Protein AF-A0A348UXX3-F1 (afdb_monomer)

Sequence (88 aa):
WFDKKFHKRRVKGRAVDRTILLAPSPEFVSTLPFGRIPDRRDFIRLMGRDNERICAWNKAANMCRVLGDEFMDAAENGSIRDKVRKIK

Solvent-accessible surface area (backbone atoms only — not comparable to full-atom values): 5746 Å² total; per-residue (Å²): 132,88,80,68,88,54,91,83,74,71,91,69,64,82,87,53,76,87,64,82,87,86,75,83,52,72,69,62,34,50,71,29,58,93,46,35,80,86,57,84,64,47,64,68,78,34,60,96,35,60,70,56,51,51,50,41,48,52,50,41,56,59,62,50,44,60,60,53,52,56,49,50,54,26,57,75,74,55,54,42,71,79,71,63,73,85,84,130

Radius of gyration: 16.77 Å; Cα contacts (8 Å, |Δi|>4): 32; chains: 1; bounding box: 32×37×41 Å

Foldseek 3Di:
DPPDPDVPPDDDDPVCPPPDDDDDDLVLCCPAVVSHQDDPCCCVVCVVNVVVSVVSNVRNVVSCVVVVVVVVVCVVVVVVVVVDDDDD

Mean predicted aligned error: 5.21 Å

Secondary structure (DSSP, 8-state):
---S--TT----GGGGTT-------HHHHHHSGGGS---TTHHHHTTT-HHHHHHHHHHHHHHTHHHHHHHHHHHHSSTHHHH-----

pLDDT: mean 91.05, std 9.91, range [46.84, 98.44]

Structure (mmCIF, N/CA/C/O backbone):
data_AF-A0A348UXX3-F1
#
_entry.id   AF-A0A348UXX3-F1
#
loop_
_atom_site.group_PDB
_atom_site.id
_atom_site.type_symbol
_atom_site.label_atom_id
_atom_site.label_alt_id
_atom_site.label_comp_id
_atom_site.label_asym_id
_atom_site.label_entity_id
_atom_site.label_seq_id
_atom_site.pdbx_PDB_ins_code
_atom_site.Cartn_x
_atom_site.Cartn_y
_atom_site.Cartn_z
_atom_site.occupancy
_atom_site.B_iso_or_equiv
_atom_site.auth_seq_id
_atom_site.auth_comp_id
_atom_site.auth_asym_id
_atom_site.auth_atom_id
_atom_site.pdbx_PDB_model_num
ATOM 1 N N . TRP A 1 1 ? 11.636 -16.493 8.944 1.00 46.84 1 TRP A N 1
ATOM 2 C CA . TRP A 1 1 ? 11.123 -15.596 7.889 1.00 46.84 1 TRP A CA 1
ATOM 3 C C . TRP A 1 1 ? 9.642 -15.896 7.641 1.00 46.84 1 TRP A C 1
ATOM 5 O O . TRP A 1 1 ? 9.274 -17.066 7.625 1.00 46.84 1 TRP A O 1
ATOM 15 N N . PHE A 1 2 ? 8.780 -14.876 7.542 1.00 54.94 2 PHE A N 1
ATOM 16 C CA . PHE A 1 2 ? 7.319 -15.013 7.337 1.00 54.94 2 PHE A CA 1
ATOM 17 C C . PHE A 1 2 ? 6.914 -15.072 5.844 1.00 54.94 2 PHE A C 1
ATOM 19 O O . PHE A 1 2 ? 5.746 -14.906 5.510 1.00 54.94 2 PHE A O 1
ATOM 26 N N . ASP A 1 3 ? 7.860 -15.313 4.935 1.00 68.56 3 ASP A N 1
ATOM 27 C CA . ASP A 1 3 ? 7.662 -15.232 3.480 1.00 68.56 3 ASP A CA 1
ATOM 28 C C . ASP A 1 3 ? 6.971 -16.466 2.866 1.00 68.56 3 ASP A C 1
ATOM 30 O O . ASP A 1 3 ? 6.407 -16.398 1.769 1.00 68.56 3 ASP A O 1
ATOM 34 N N . LYS A 1 4 ? 6.989 -17.609 3.562 1.00 70.75 4 LYS A N 1
ATOM 35 C CA . LYS A 1 4 ? 6.284 -18.817 3.123 1.00 70.75 4 LYS A CA 1
ATOM 36 C C . LYS A 1 4 ? 4.786 -18.693 3.383 1.00 70.75 4 LYS A C 1
ATOM 38 O O . LYS A 1 4 ? 4.342 -18.609 4.529 1.00 70.75 4 LYS A O 1
ATOM 43 N N . LYS A 1 5 ? 3.995 -18.800 2.311 1.00 71.44 5 LYS A N 1
ATOM 44 C CA . LYS A 1 5 ? 2.538 -18.978 2.385 1.00 71.44 5 LYS A CA 1
ATOM 45 C C . LYS A 1 5 ? 2.209 -20.302 3.082 1.00 71.44 5 LYS A C 1
ATOM 47 O O . LYS A 1 5 ? 2.141 -21.351 2.452 1.00 71.44 5 LYS A O 1
ATOM 52 N N . PHE A 1 6 ? 1.991 -20.250 4.392 1.00 80.31 6 PHE A N 1
ATOM 53 C CA . PHE A 1 6 ? 1.499 -21.376 5.182 1.00 80.31 6 PHE A CA 1
ATOM 54 C C . PHE A 1 6 ? -0.004 -21.237 5.407 1.00 80.31 6 PHE A C 1
ATOM 56 O O . PHE A 1 6 ? -0.444 -20.672 6.403 1.00 80.31 6 PHE A O 1
ATOM 63 N N . HIS A 1 7 ? -0.804 -21.805 4.505 1.00 78.50 7 HIS A N 1
ATOM 64 C CA . HIS A 1 7 ? -2.271 -21.731 4.567 1.00 78.50 7 HIS A CA 1
ATOM 65 C C . HIS A 1 7 ? -2.877 -22.297 5.867 1.00 78.50 7 HIS A C 1
ATOM 67 O O . HIS A 1 7 ? -3.966 -21.893 6.267 1.00 78.50 7 HIS A O 1
ATOM 73 N N . LYS A 1 8 ? -2.160 -23.198 6.556 1.00 81.38 8 LYS A N 1
ATOM 74 C CA . LYS A 1 8 ? -2.575 -23.778 7.845 1.00 81.38 8 LYS A CA 1
ATOM 75 C C . LYS A 1 8 ? -2.228 -22.906 9.059 1.00 81.38 8 LYS A C 1
ATOM 77 O O . LYS A 1 8 ? -2.734 -23.160 10.148 1.00 81.38 8 LYS A O 1
ATOM 82 N N . ARG A 1 9 ? -1.393 -21.871 8.902 1.00 77.00 9 ARG A N 1
ATOM 83 C CA . ARG A 1 9 ? -1.041 -20.943 9.985 1.00 77.00 9 ARG A CA 1
ATOM 84 C C . ARG A 1 9 ? -2.166 -19.917 10.141 1.00 77.00 9 ARG A C 1
ATOM 86 O O . ARG A 1 9 ? -2.106 -18.826 9.586 1.00 77.00 9 ARG A O 1
ATOM 93 N N . ARG A 1 10 ? -3.209 -20.284 10.885 1.00 73.50 10 ARG A N 1
ATOM 94 C CA . ARG A 1 10 ? -4.267 -19.364 11.326 1.00 73.50 10 ARG A CA 1
ATOM 95 C C . ARG A 1 10 ? -4.149 -19.199 12.833 1.00 73.50 10 ARG A C 1
ATOM 97 O O . ARG A 1 10 ? -4.480 -20.116 13.576 1.00 73.50 10 ARG A O 1
ATOM 104 N N . VAL A 1 11 ? -3.656 -18.045 13.270 1.00 78.19 11 VAL A N 1
ATOM 105 C CA . VAL A 1 11 ? -3.679 -17.674 14.687 1.00 78.19 11 VAL A CA 1
ATOM 106 C C . VAL A 1 11 ? -5.109 -17.245 15.017 1.00 78.19 11 VAL A C 1
ATOM 108 O O . VAL A 1 11 ? -5.702 -16.463 14.276 1.00 78.19 11 VAL A O 1
ATOM 111 N N . LYS A 1 12 ? -5.691 -17.818 16.071 1.00 76.94 12 LYS A N 1
ATOM 112 C CA . LYS A 1 12 ? -7.059 -17.529 16.521 1.00 76.94 12 LYS A CA 1
ATOM 113 C C . LYS A 1 12 ? -7.070 -17.224 18.015 1.00 76.94 12 LYS A C 1
ATOM 115 O O . LYS A 1 12 ? -6.188 -17.671 18.748 1.00 76.94 12 LYS A O 1
ATOM 120 N N . GLY A 1 13 ? -8.118 -16.529 18.447 1.00 80.31 13 GLY A N 1
ATOM 121 C CA . GLY A 1 13 ? -8.366 -16.209 19.850 1.00 80.31 13 GLY A CA 1
ATOM 122 C C . GLY A 1 13 ? -7.347 -15.223 20.416 1.00 80.31 13 GLY A C 1
ATOM 123 O O . GLY A 1 13 ? -6.776 -14.421 19.679 1.00 80.31 13 GLY A O 1
ATOM 124 N N . ARG A 1 14 ? -7.074 -15.363 21.720 1.00 84.88 14 ARG A N 1
ATOM 125 C CA . ARG A 1 14 ? -6.339 -14.395 22.556 1.00 84.88 14 ARG A CA 1
ATOM 126 C C . ARG A 1 14 ? -5.018 -13.878 21.996 1.00 84.88 14 ARG A C 1
ATOM 128 O O . ARG A 1 14 ? -4.618 -12.766 22.319 1.00 84.88 14 ARG A O 1
ATOM 135 N N . ALA A 1 15 ? -4.349 -14.655 21.149 1.00 85.56 15 ALA A N 1
ATOM 136 C CA . ALA A 1 15 ? -3.077 -14.277 20.546 1.00 85.56 15 ALA A CA 1
ATOM 137 C C . ALA A 1 15 ? -3.163 -13.082 19.571 1.00 85.56 15 ALA A C 1
ATOM 139 O O . ALA A 1 15 ? -2.131 -12.489 19.277 1.00 85.56 15 ALA A O 1
ATOM 140 N N . VAL A 1 16 ? -4.354 -12.726 19.070 1.00 86.12 16 VAL A N 1
ATOM 141 C CA . VAL A 1 16 ? -4.557 -11.589 18.143 1.00 86.12 16 VAL A CA 1
ATOM 142 C C . VAL A 1 16 ? -5.614 -10.588 18.624 1.00 86.12 16 VAL A C 1
ATOM 144 O O . VAL A 1 16 ? -5.956 -9.659 17.898 1.00 86.12 16 VAL A O 1
ATOM 147 N N . ASP A 1 17 ? -6.108 -10.730 19.859 1.00 85.94 17 ASP A N 1
ATOM 148 C CA . ASP A 1 17 ? -7.191 -9.890 20.406 1.00 85.94 17 ASP A CA 1
ATOM 149 C C . ASP A 1 17 ? -6.809 -8.402 20.514 1.00 85.94 17 ASP A C 1
ATOM 151 O O . ASP A 1 17 ? -7.677 -7.536 20.579 1.00 85.94 17 ASP A O 1
ATOM 155 N N . ARG A 1 18 ? -5.507 -8.094 20.538 1.00 87.69 18 ARG A N 1
ATOM 156 C CA . ARG A 1 18 ? -4.958 -6.731 20.635 1.00 87.69 18 ARG A CA 1
ATOM 157 C C . ARG A 1 18 ? -4.138 -6.344 19.405 1.00 87.69 18 ARG A C 1
ATOM 159 O O . ARG A 1 18 ? -3.140 -5.639 19.518 1.00 87.69 18 ARG A O 1
ATOM 166 N N . THR A 1 19 ? -4.523 -6.841 18.232 1.00 88.12 19 THR A N 1
ATOM 167 C CA . THR A 1 19 ? -3.835 -6.545 16.971 1.00 88.12 19 THR A CA 1
ATOM 168 C C . THR A 1 19 ? -4.650 -5.582 16.116 1.00 88.12 19 THR A C 1
ATOM 170 O O . THR A 1 19 ? -5.833 -5.804 15.867 1.00 88.12 19 THR A O 1
ATOM 173 N N . ILE A 1 20 ? -3.989 -4.540 15.612 1.00 88.25 20 ILE A N 1
ATOM 174 C CA . ILE A 1 20 ? -4.518 -3.650 14.578 1.00 88.25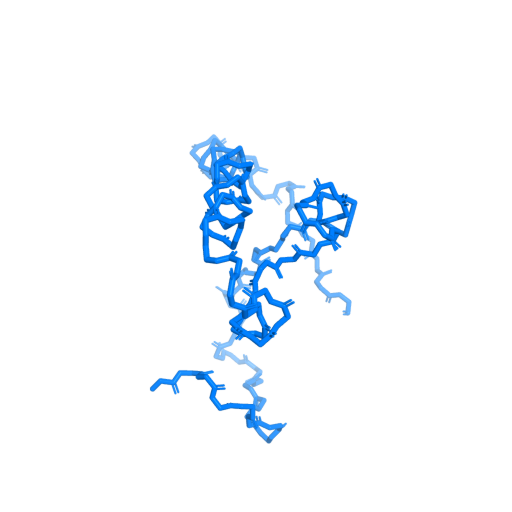 20 ILE A CA 1
ATOM 175 C C . ILE A 1 20 ? -3.820 -4.006 13.265 1.00 88.25 20 ILE A C 1
ATOM 177 O O . ILE A 1 20 ? -2.594 -4.096 13.213 1.00 88.25 20 ILE A O 1
ATOM 181 N N . LEU A 1 21 ? -4.601 -4.225 12.206 1.00 89.00 21 LEU A N 1
ATOM 182 C CA . LEU A 1 21 ? -4.075 -4.372 10.852 1.00 89.00 21 LEU A CA 1
ATOM 183 C C . LEU A 1 21 ? -4.117 -3.010 10.162 1.00 89.00 21 LEU A C 1
ATOM 185 O O . LEU A 1 21 ? -5.197 -2.470 9.928 1.00 89.00 21 LEU A O 1
ATOM 189 N N . LEU A 1 22 ? -2.944 -2.501 9.800 1.00 89.19 22 LEU A N 1
ATOM 190 C CA . LEU A 1 22 ? -2.805 -1.325 8.954 1.00 89.19 22 LEU A CA 1
ATOM 191 C C . LEU A 1 22 ? -2.577 -1.773 7.508 1.00 89.19 22 LEU A C 1
ATOM 193 O O . LEU A 1 22 ? -1.694 -2.587 7.236 1.00 89.19 22 LEU A O 1
ATOM 197 N N . ALA A 1 23 ? -3.382 -1.254 6.587 1.00 91.06 23 ALA A N 1
ATOM 198 C CA . ALA A 1 23 ? -3.237 -1.513 5.163 1.00 91.06 23 ALA A CA 1
ATOM 199 C C . ALA A 1 23 ? -3.742 -0.308 4.353 1.00 91.06 23 ALA A C 1
ATOM 201 O O . ALA A 1 23 ? -4.733 0.306 4.756 1.00 91.06 23 ALA A O 1
ATOM 202 N N . PRO A 1 24 ? -3.103 0.018 3.216 1.00 93.50 24 PRO A N 1
ATOM 203 C CA . PRO A 1 24 ? -3.603 1.045 2.309 1.00 93.50 24 PRO A CA 1
ATOM 204 C C . PRO A 1 24 ? -4.961 0.648 1.717 1.00 93.50 24 PRO A C 1
ATOM 206 O O . PRO A 1 24 ? -5.252 -0.542 1.549 1.00 93.50 24 PRO A O 1
ATOM 209 N N . SER A 1 25 ? -5.780 1.640 1.362 1.00 93.00 25 SER A N 1
ATOM 210 C CA . SER A 1 25 ? -7.047 1.381 0.678 1.00 93.00 25 SER A CA 1
ATOM 211 C C . SER A 1 25 ? -6.818 0.890 -0.762 1.00 93.00 25 SER A C 1
ATOM 213 O O . SER A 1 25 ? -5.784 1.203 -1.364 1.00 93.00 25 SER A O 1
ATOM 215 N N . PRO A 1 26 ? -7.764 0.135 -1.352 1.00 94.69 26 PRO A N 1
ATOM 216 C CA . PRO A 1 26 ? -7.685 -0.264 -2.758 1.00 94.69 26 PRO A CA 1
ATOM 217 C C . PRO A 1 26 ? -7.540 0.928 -3.710 1.00 94.69 26 PRO A C 1
ATOM 219 O O . PRO A 1 26 ? -6.790 0.852 -4.682 1.00 94.69 26 PRO A O 1
ATOM 222 N N . GLU A 1 27 ? -8.213 2.038 -3.404 1.00 96.62 27 GLU A N 1
ATOM 223 C CA . GLU A 1 27 ? -8.171 3.271 -4.188 1.00 96.62 27 GLU A CA 1
ATOM 224 C C . GLU A 1 27 ? -6.758 3.851 -4.178 1.00 96.62 27 GLU A C 1
ATOM 226 O O . GLU A 1 27 ? -6.204 4.110 -5.243 1.00 96.62 27 GLU A O 1
ATOM 231 N N . PHE A 1 28 ? -6.121 3.952 -3.005 1.00 96.00 28 PHE A N 1
ATOM 232 C CA . PHE A 1 28 ? -4.728 4.384 -2.910 1.00 96.00 28 PHE A CA 1
ATOM 233 C C . PHE A 1 28 ? -3.796 3.441 -3.680 1.00 96.00 28 PHE A C 1
ATOM 235 O O . PHE A 1 28 ? -2.974 3.897 -4.474 1.00 96.00 28 PHE A O 1
ATOM 242 N N . VAL A 1 29 ? -3.954 2.123 -3.511 1.00 97.31 29 VAL A N 1
ATOM 243 C CA . VAL A 1 29 ? -3.134 1.122 -4.216 1.00 97.31 29 VAL A CA 1
ATOM 244 C C . VAL A 1 29 ? -3.251 1.262 -5.737 1.00 97.31 29 VAL A C 1
ATOM 246 O O . VAL A 1 29 ? -2.251 1.108 -6.435 1.00 97.31 29 VAL A O 1
ATOM 249 N N . SER A 1 30 ? -4.432 1.607 -6.254 1.00 97.81 30 SER A N 1
ATOM 250 C CA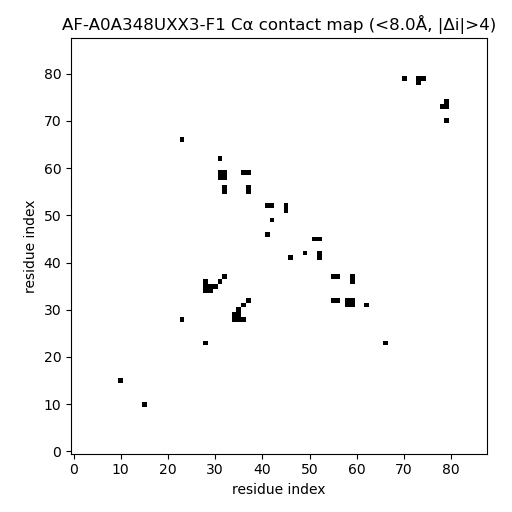 . SER A 1 30 ? -4.654 1.812 -7.691 1.00 97.81 30 SER A CA 1
ATOM 251 C C . SER A 1 30 ? -3.855 2.987 -8.273 1.00 97.81 30 SER A C 1
ATOM 253 O O . SER A 1 30 ? -3.543 2.982 -9.462 1.00 97.81 30 SER A O 1
ATOM 255 N N . THR A 1 31 ? -3.465 3.957 -7.437 1.00 97.44 31 THR A N 1
ATOM 256 C CA . THR A 1 31 ? -2.645 5.113 -7.845 1.00 97.44 31 THR A CA 1
ATOM 257 C C . THR A 1 31 ? -1.146 4.810 -7.891 1.00 97.44 31 THR A C 1
ATOM 259 O O . THR A 1 31 ? -0.375 5.575 -8.475 1.00 97.44 31 THR A O 1
ATOM 262 N N . LEU A 1 32 ? -0.712 3.702 -7.279 1.00 97.69 32 LEU A N 1
ATOM 263 C CA . LEU A 1 32 ? 0.688 3.293 -7.279 1.00 97.69 32 LEU A CA 1
ATOM 264 C C . LEU A 1 32 ? 1.148 2.914 -8.697 1.00 97.69 32 LEU A C 1
ATOM 266 O O . LEU A 1 32 ? 0.330 2.573 -9.556 1.00 97.69 32 LEU A O 1
ATOM 270 N N . PRO A 1 33 ? 2.467 2.909 -8.965 1.00 97.50 33 PRO A N 1
ATOM 271 C CA . PRO A 1 33 ? 3.003 2.380 -10.213 1.00 97.50 33 PRO A CA 1
ATOM 272 C C . PRO A 1 33 ? 2.446 0.988 -10.532 1.00 97.50 33 PRO A C 1
ATOM 274 O O . PRO A 1 33 ? 2.418 0.099 -9.682 1.00 97.50 33 PRO A O 1
ATOM 277 N N . PHE A 1 34 ? 1.990 0.810 -11.773 1.00 96.94 34 PHE A N 1
ATOM 278 C CA . PHE A 1 34 ? 1.334 -0.416 -12.246 1.00 96.94 34 PHE A CA 1
ATOM 279 C C . PHE A 1 34 ? 0.041 -0.790 -11.490 1.00 96.94 34 PHE A C 1
ATOM 281 O O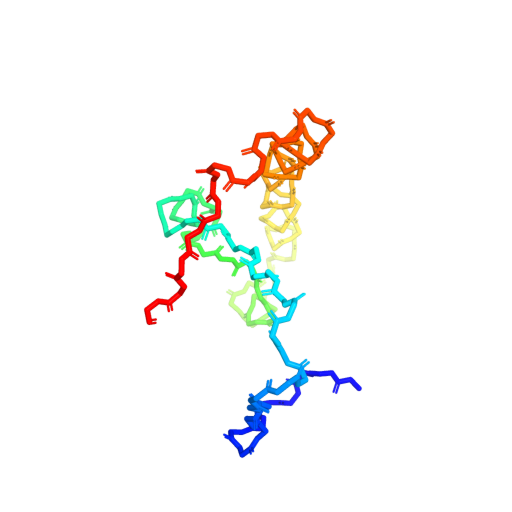 . PHE A 1 34 ? -0.385 -1.944 -11.555 1.00 96.94 34 PHE A O 1
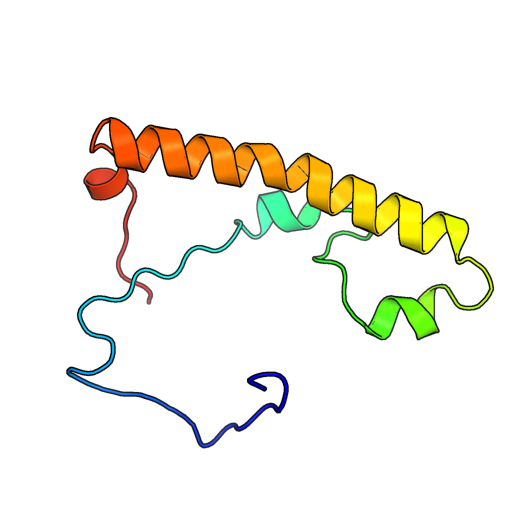ATOM 288 N N . GLY A 1 35 ? -0.570 0.158 -10.769 1.00 97.19 35 GLY A N 1
ATOM 289 C CA . GLY A 1 35 ? -1.830 -0.016 -10.041 1.00 97.19 35 GLY A CA 1
ATOM 290 C C . GLY A 1 35 ? -1.763 -1.048 -8.916 1.00 97.19 35 GLY A C 1
ATOM 291 O O . GLY A 1 35 ? -2.757 -1.713 -8.624 1.00 97.19 35 GLY A O 1
ATOM 292 N N . ARG A 1 36 ? -0.574 -1.270 -8.342 1.00 96.19 36 ARG A N 1
ATOM 293 C CA . ARG A 1 36 ? -0.334 -2.348 -7.377 1.00 96.19 36 ARG A CA 1
ATOM 294 C C . ARG A 1 36 ? 0.813 -2.026 -6.427 1.00 96.19 36 ARG A C 1
ATOM 296 O O . ARG A 1 36 ? 1.717 -1.261 -6.748 1.00 96.19 36 ARG A O 1
ATOM 303 N N . ILE A 1 37 ? 0.840 -2.724 -5.295 1.00 96.31 37 ILE A N 1
ATOM 304 C CA . ILE A 1 37 ? 2.017 -2.751 -4.423 1.00 96.31 37 ILE A CA 1
ATOM 305 C C . ILE A 1 37 ? 3.147 -3.498 -5.161 1.00 96.31 37 ILE A C 1
ATOM 307 O O . ILE A 1 37 ? 2.900 -4.612 -5.656 1.00 96.31 37 ILE A O 1
ATOM 311 N N . PRO A 1 38 ? 4.358 -2.916 -5.263 1.00 96.81 38 PRO A N 1
ATOM 312 C CA . PRO A 1 38 ? 5.497 -3.591 -5.872 1.00 96.81 38 PRO A CA 1
ATOM 313 C C . PRO A 1 38 ? 5.840 -4.894 -5.145 1.00 96.81 38 PRO A C 1
ATOM 315 O O . PRO A 1 38 ? 5.699 -5.004 -3.927 1.00 96.81 38 PRO A O 1
ATOM 318 N N . ASP A 1 39 ? 6.278 -5.907 -5.889 1.00 95.44 39 ASP A N 1
ATOM 319 C CA . ASP A 1 39 ? 6.623 -7.209 -5.313 1.00 95.44 39 ASP A CA 1
ATOM 320 C C . ASP A 1 39 ? 7.759 -7.890 -6.078 1.00 95.44 39 ASP A C 1
ATOM 322 O O . ASP A 1 39 ? 8.172 -7.472 -7.157 1.00 95.44 39 ASP A O 1
ATOM 326 N N . ARG A 1 40 ? 8.242 -9.018 -5.550 1.00 95.12 40 ARG A N 1
ATOM 327 C CA . ARG A 1 40 ? 9.350 -9.768 -6.159 1.00 95.12 40 ARG A CA 1
ATOM 328 C C . ARG A 1 40 ? 9.101 -10.248 -7.597 1.00 95.12 40 ARG A C 1
ATOM 330 O O . ARG A 1 40 ? 10.048 -10.661 -8.255 1.00 95.12 40 ARG A O 1
ATOM 337 N N . ARG A 1 41 ? 7.861 -10.237 -8.101 1.00 95.62 41 ARG A N 1
ATOM 338 C CA . ARG A 1 41 ? 7.585 -10.584 -9.506 1.00 95.62 41 ARG A CA 1
ATOM 339 C C . ARG A 1 41 ? 8.042 -9.476 -10.454 1.00 95.62 41 ARG A C 1
ATOM 341 O O . ARG A 1 41 ? 8.186 -9.747 -11.641 1.00 95.62 41 ARG A O 1
ATOM 348 N N . ASP A 1 42 ? 8.326 -8.274 -9.949 1.00 97.25 42 ASP A N 1
ATOM 349 C CA . ASP A 1 42 ? 8.873 -7.175 -10.750 1.00 97.25 42 ASP A CA 1
ATOM 350 C C . ASP A 1 42 ? 10.256 -7.482 -11.322 1.00 97.25 42 ASP A C 1
ATOM 352 O O . ASP A 1 42 ? 10.562 -7.018 -12.413 1.00 97.25 42 ASP A O 1
ATOM 356 N N . PHE A 1 43 ? 11.060 -8.323 -10.665 1.00 97.31 43 PHE A N 1
ATOM 357 C CA . PHE A 1 43 ? 12.338 -8.776 -11.228 1.00 97.31 43 PHE A CA 1
ATOM 358 C C . PHE A 1 43 ? 12.162 -9.549 -12.540 1.00 97.31 43 PHE A C 1
ATOM 360 O O . PHE A 1 43 ? 13.004 -9.453 -13.423 1.00 97.31 43 PHE A O 1
ATOM 367 N N . ILE A 1 44 ? 11.054 -10.285 -12.675 1.00 97.81 44 ILE A N 1
ATOM 368 C CA . ILE A 1 44 ? 10.724 -11.033 -13.892 1.00 97.81 44 ILE A CA 1
ATOM 369 C C . ILE A 1 44 ? 10.022 -10.111 -14.899 1.00 97.81 44 ILE A C 1
ATOM 371 O O . ILE A 1 44 ? 10.371 -10.097 -16.073 1.00 97.81 44 ILE A O 1
ATOM 375 N N . ARG A 1 45 ? 9.044 -9.310 -14.449 1.00 97.00 45 ARG A N 1
ATOM 376 C CA . ARG A 1 45 ? 8.241 -8.424 -15.319 1.00 97.00 45 ARG A CA 1
ATOM 377 C C . ARG A 1 45 ? 9.052 -7.303 -15.964 1.00 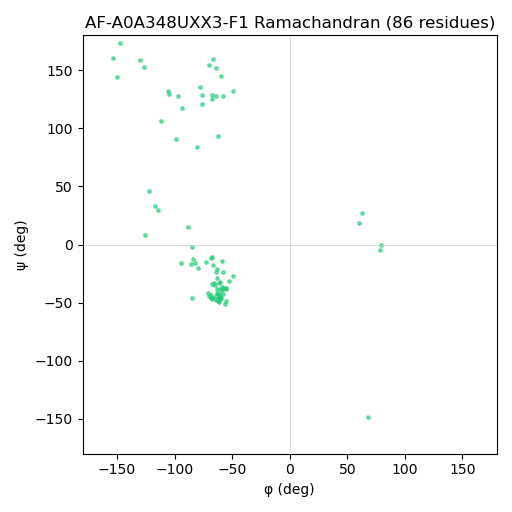97.00 45 ARG A C 1
ATOM 379 O O . ARG A 1 45 ? 8.733 -6.885 -17.071 1.00 97.00 45 ARG A O 1
ATOM 386 N N . LEU A 1 46 ? 10.063 -6.809 -15.256 1.00 97.56 46 LEU A N 1
ATOM 387 C CA . LEU A 1 46 ? 10.932 -5.712 -15.676 1.00 97.56 46 LEU A CA 1
ATOM 388 C C . LEU A 1 46 ? 12.369 -6.204 -15.884 1.00 97.56 46 LEU A C 1
ATOM 390 O O . LEU A 1 46 ? 13.317 -5.448 -15.683 1.00 97.56 46 LEU A O 1
ATOM 394 N N . MET A 1 47 ? 12.548 -7.473 -16.259 1.00 98.00 47 MET A N 1
ATOM 395 C CA . MET A 1 47 ? 13.867 -8.025 -16.564 1.00 98.00 47 MET A CA 1
ATOM 396 C C . MET A 1 47 ? 14.523 -7.217 -17.695 1.00 98.00 47 MET A C 1
ATOM 398 O O . MET A 1 47 ? 13.906 -6.974 -18.731 1.00 98.00 47 MET A O 1
ATOM 402 N N . GLY A 1 48 ? 15.755 -6.749 -17.472 1.00 98.06 48 GLY A N 1
ATOM 403 C CA . GLY A 1 48 ? 16.453 -5.839 -18.391 1.00 98.06 48 GLY A CA 1
ATOM 404 C C . GLY A 1 48 ? 16.018 -4.367 -18.296 1.00 98.06 48 GLY A C 1
ATOM 405 O O . GLY A 1 48 ? 16.566 -3.524 -18.998 1.00 98.06 48 GLY A O 1
ATOM 406 N N . ARG A 1 49 ? 15.066 -4.034 -17.412 1.00 98.12 49 ARG A N 1
ATOM 407 C CA . ARG A 1 49 ? 14.534 -2.679 -17.158 1.00 98.12 49 ARG A CA 1
ATOM 408 C C . ARG A 1 49 ? 14.706 -2.292 -15.686 1.00 98.12 49 ARG A C 1
ATOM 410 O O . ARG A 1 49 ? 13.802 -1.767 -15.036 1.00 98.12 49 ARG A O 1
ATOM 417 N N . ASP A 1 50 ? 15.894 -2.545 -15.150 1.00 97.62 50 ASP A N 1
ATOM 418 C CA . ASP A 1 5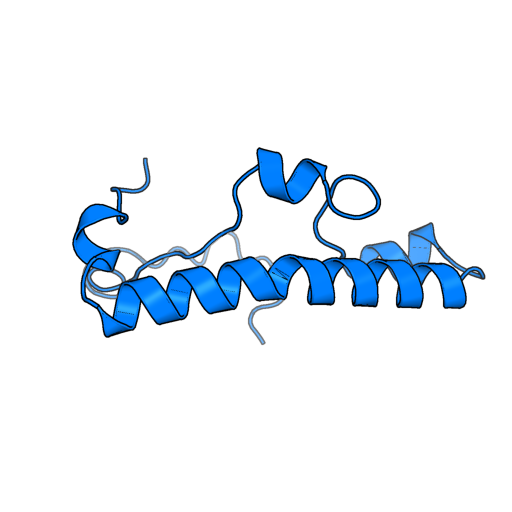0 ? 16.211 -2.369 -13.729 1.00 97.62 50 ASP A CA 1
ATOM 419 C C . ASP A 1 50 ? 15.999 -0.935 -13.228 1.00 97.62 50 ASP A C 1
ATOM 421 O O . ASP A 1 50 ? 15.441 -0.738 -12.147 1.00 97.62 50 ASP A O 1
ATOM 425 N N . ASN A 1 51 ? 16.355 0.063 -14.039 1.00 98.44 51 ASN A N 1
ATOM 426 C CA . ASN A 1 51 ? 16.135 1.474 -13.709 1.00 98.44 51 ASN A CA 1
ATOM 427 C C . ASN A 1 51 ? 14.646 1.800 -13.522 1.00 98.44 51 ASN A C 1
ATOM 429 O O . ASN A 1 51 ? 14.280 2.548 -12.617 1.00 98.44 51 ASN A O 1
ATOM 433 N N . GLU A 1 52 ? 13.772 1.205 -14.334 1.00 98.19 52 GLU A N 1
ATOM 434 C CA . GLU A 1 52 ? 12.329 1.397 -14.212 1.00 98.19 52 GLU A CA 1
ATOM 435 C C . GLU A 1 52 ? 11.771 0.708 -12.970 1.00 98.19 52 GLU A C 1
ATOM 437 O O . GLU A 1 52 ? 10.973 1.307 -12.250 1.00 98.19 52 GLU A O 1
ATOM 442 N N . ARG A 1 53 ? 12.234 -0.515 -12.670 1.00 98.44 53 ARG A N 1
ATOM 443 C CA . ARG A 1 53 ? 11.879 -1.210 -11.424 1.00 98.44 53 ARG A CA 1
ATOM 444 C C . ARG A 1 53 ? 12.241 -0.353 -10.213 1.00 98.44 53 ARG A C 1
ATOM 446 O O . ARG A 1 53 ? 11.390 -0.129 -9.357 1.00 98.44 53 ARG A O 1
ATOM 453 N N . ILE A 1 54 ? 13.481 0.137 -10.153 1.00 98.38 54 ILE A N 1
ATOM 454 C CA . ILE A 1 54 ? 13.974 0.976 -9.050 1.00 98.38 54 ILE A CA 1
ATOM 455 C C . ILE A 1 54 ? 13.140 2.256 -8.941 1.00 98.38 54 ILE A C 1
ATOM 457 O O . ILE A 1 54 ? 12.697 2.605 -7.848 1.00 98.38 54 ILE A O 1
ATOM 461 N N . CYS A 1 55 ? 12.867 2.924 -10.063 1.00 98.38 55 CYS A N 1
ATOM 462 C CA . CYS A 1 55 ? 12.044 4.130 -10.088 1.00 98.38 55 CYS A CA 1
ATOM 463 C C . CYS A 1 55 ? 10.620 3.866 -9.570 1.00 98.38 55 CYS A C 1
ATOM 465 O O . CYS A 1 55 ? 10.139 4.590 -8.698 1.00 98.38 55 CYS A O 1
ATOM 467 N N . ALA A 1 56 ? 9.966 2.798 -10.034 1.00 98.12 56 ALA A N 1
ATOM 468 C CA . ALA A 1 56 ? 8.628 2.417 -9.586 1.00 98.12 56 ALA A CA 1
ATOM 469 C C . ALA A 1 56 ? 8.591 2.086 -8.085 1.00 98.12 56 ALA A C 1
ATOM 471 O O . ALA A 1 56 ? 7.689 2.532 -7.376 1.00 98.12 56 ALA A O 1
ATOM 472 N N . TRP A 1 57 ? 9.586 1.353 -7.581 1.00 98.31 57 TRP A N 1
ATOM 473 C CA . TRP A 1 57 ? 9.678 0.998 -6.163 1.00 98.31 57 TRP A CA 1
ATOM 474 C C . TRP A 1 57 ? 9.919 2.228 -5.284 1.00 98.31 57 TRP A C 1
ATOM 476 O O . TRP A 1 57 ? 9.210 2.418 -4.296 1.00 98.31 57 TRP A O 1
ATOM 486 N N . ASN A 1 58 ? 10.847 3.105 -5.676 1.00 98.31 58 ASN A N 1
ATOM 487 C CA . ASN A 1 58 ? 11.106 4.359 -4.968 1.00 98.31 58 ASN A CA 1
ATOM 488 C C . ASN A 1 58 ? 9.883 5.279 -4.987 1.00 98.31 58 ASN A C 1
ATOM 490 O O . ASN A 1 58 ? 9.540 5.869 -3.965 1.00 98.31 58 ASN A O 1
ATOM 494 N N . LYS A 1 59 ? 9.186 5.376 -6.126 1.00 98.25 59 LYS A N 1
ATOM 495 C CA . LYS A 1 59 ? 7.956 6.165 -6.236 1.00 98.25 59 LYS A CA 1
ATOM 496 C C . LYS A 1 59 ? 6.866 5.625 -5.313 1.00 98.25 59 LYS A C 1
ATOM 498 O O . LYS A 1 59 ? 6.282 6.410 -4.574 1.00 98.25 59 LYS A O 1
ATOM 503 N N . ALA A 1 60 ? 6.634 4.313 -5.299 1.00 97.81 60 ALA A N 1
ATOM 504 C CA . ALA A 1 60 ? 5.666 3.700 -4.392 1.00 97.81 60 ALA A CA 1
ATOM 505 C C . ALA A 1 60 ? 6.029 3.946 -2.917 1.00 97.81 60 ALA A C 1
ATOM 507 O O . ALA A 1 60 ? 5.174 4.358 -2.140 1.00 97.81 60 ALA A O 1
ATOM 508 N N . ALA A 1 61 ? 7.301 3.770 -2.541 1.00 96.44 61 ALA A N 1
ATOM 509 C CA . ALA A 1 61 ? 7.773 4.040 -1.182 1.00 96.44 61 ALA A CA 1
ATOM 510 C C . ALA A 1 61 ? 7.581 5.513 -0.779 1.00 96.44 61 ALA A C 1
ATOM 512 O O . ALA A 1 61 ? 7.113 5.792 0.323 1.00 96.44 61 ALA A O 1
ATOM 513 N N . ASN A 1 62 ? 7.884 6.450 -1.682 1.00 97.94 62 ASN A N 1
ATOM 514 C CA . ASN A 1 62 ? 7.678 7.880 -1.456 1.00 97.94 62 ASN A CA 1
ATOM 515 C C . ASN A 1 62 ? 6.191 8.222 -1.283 1.00 97.94 62 ASN A C 1
ATOM 517 O O . ASN A 1 62 ? 5.853 8.965 -0.369 1.00 97.94 62 ASN A O 1
ATOM 521 N N . MET A 1 63 ? 5.307 7.668 -2.120 1.00 97.19 63 MET A N 1
ATOM 522 C CA . MET A 1 63 ? 3.856 7.881 -2.009 1.00 97.19 63 MET A CA 1
ATOM 523 C C . MET A 1 63 ? 3.299 7.340 -0.688 1.00 97.19 63 MET A C 1
ATOM 525 O O . MET A 1 63 ? 2.445 7.971 -0.075 1.00 97.19 63 MET A O 1
ATOM 529 N N . CYS A 1 64 ? 3.808 6.199 -0.217 1.00 94.94 64 CYS A N 1
ATOM 530 C CA . CYS A 1 64 ? 3.399 5.614 1.058 1.00 94.94 64 CYS A CA 1
ATOM 531 C C . CYS A 1 64 ? 3.843 6.420 2.289 1.00 94.94 64 CYS A C 1
ATOM 533 O O . CYS A 1 64 ? 3.346 6.124 3.373 1.00 94.94 64 CYS A O 1
ATOM 5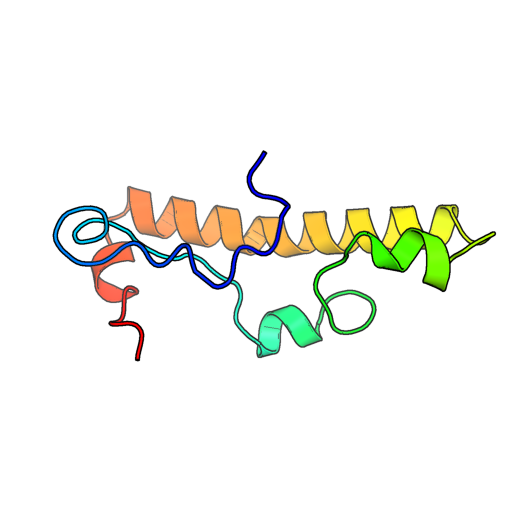35 N N . ARG A 1 65 ? 4.735 7.421 2.163 1.00 94.81 65 ARG A N 1
ATOM 536 C CA . ARG A 1 65 ? 5.131 8.264 3.308 1.00 94.81 65 ARG A CA 1
ATOM 537 C C . ARG A 1 65 ? 3.934 8.958 3.947 1.00 94.81 65 ARG A C 1
ATOM 539 O O . ARG A 1 65 ? 3.795 8.875 5.158 1.00 94.81 65 ARG A O 1
ATOM 546 N N . VAL A 1 66 ? 3.023 9.493 3.129 1.00 93.81 66 VAL A N 1
ATOM 547 C CA . VAL A 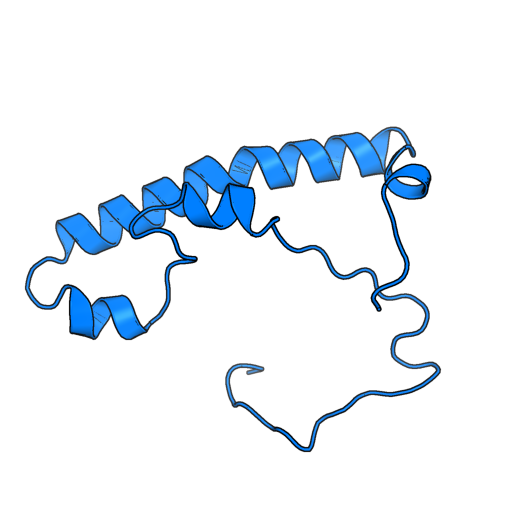1 66 ? 1.794 10.156 3.599 1.00 93.81 66 VAL A CA 1
ATOM 548 C C . VAL A 1 66 ? 0.969 9.242 4.506 1.00 93.81 66 VAL A C 1
ATOM 550 O O . VAL A 1 66 ? 0.444 9.690 5.514 1.00 93.81 66 VAL A O 1
ATOM 553 N N . LEU A 1 67 ? 0.904 7.941 4.204 1.00 93.94 67 LEU A N 1
ATOM 554 C CA . LEU A 1 67 ? 0.180 6.984 5.048 1.00 93.94 67 LEU A CA 1
ATOM 555 C C . LEU A 1 67 ? 0.853 6.780 6.411 1.00 93.94 67 LEU A C 1
ATOM 557 O O . LEU A 1 67 ? 0.175 6.512 7.401 1.00 93.94 67 LEU A O 1
ATOM 561 N N . GLY A 1 68 ? 2.186 6.848 6.445 1.00 93.31 68 GLY A N 1
ATOM 562 C CA . GLY A 1 68 ? 2.958 6.801 7.682 1.00 93.31 68 GLY A CA 1
ATOM 563 C C . GLY A 1 68 ? 2.714 8.044 8.529 1.00 93.31 68 GLY A C 1
ATOM 564 O O . GLY A 1 68 ? 2.419 7.910 9.712 1.00 93.31 68 GLY A O 1
ATOM 565 N N . ASP A 1 69 ? 2.760 9.218 7.903 1.00 95.06 69 ASP A N 1
ATOM 566 C CA . ASP A 1 69 ? 2.519 10.501 8.564 1.00 95.06 69 ASP A CA 1
ATOM 567 C C . ASP A 1 69 ? 1.088 10.559 9.134 1.00 95.06 69 ASP A C 1
ATOM 569 O O . ASP A 1 69 ? 0.909 10.773 10.329 1.00 95.06 69 ASP A O 1
ATOM 573 N N . GLU A 1 70 ? 0.069 10.211 8.336 1.00 94.19 70 GLU A N 1
ATOM 574 C CA . GLU A 1 70 ? -1.331 10.144 8.792 1.00 94.19 70 GLU A CA 1
ATOM 575 C C . GLU A 1 70 ? -1.534 9.181 9.972 1.00 94.19 70 GLU A C 1
ATOM 577 O O . GLU A 1 70 ? -2.354 9.432 10.864 1.00 94.19 70 GLU A O 1
ATOM 582 N N . PHE A 1 71 ? -0.821 8.052 9.974 1.00 93.94 71 PHE A N 1
ATOM 583 C CA . PHE A 1 71 ? -0.875 7.096 11.075 1.00 93.94 71 PHE A CA 1
ATOM 584 C C . PHE A 1 71 ? -0.250 7.671 12.349 1.00 93.94 71 PHE A C 1
ATOM 586 O O . PHE A 1 71 ? -0.850 7.539 13.419 1.00 93.94 71 PHE A O 1
ATOM 593 N N . MET A 1 72 ? 0.926 8.295 12.238 1.00 96.06 72 MET A N 1
ATOM 594 C CA . MET A 1 72 ? 1.621 8.906 13.373 1.00 96.06 72 MET A CA 1
ATOM 595 C C . MET A 1 72 ? 0.786 10.030 13.979 1.00 96.06 72 MET A C 1
ATOM 597 O O . MET A 1 72 ? 0.507 9.987 15.176 1.00 96.06 72 MET A O 1
ATOM 601 N N . ASP A 1 73 ? 0.267 10.933 13.147 1.00 96.81 73 ASP A N 1
ATOM 602 C CA . ASP A 1 73 ? -0.607 12.022 13.582 1.00 96.81 73 ASP A CA 1
ATOM 603 C C . ASP A 1 73 ? -1.817 11.487 14.360 1.00 96.81 73 ASP A C 1
ATOM 605 O O . ASP A 1 73 ? -2.120 11.943 15.465 1.00 96.81 73 ASP A O 1
ATOM 609 N N . ALA A 1 74 ? -2.506 10.477 13.814 1.00 95.38 74 ALA A N 1
ATOM 610 C CA . ALA A 1 74 ? -3.676 9.885 14.455 1.00 95.38 74 ALA A CA 1
ATOM 611 C C . ALA A 1 74 ? -3.343 9.178 15.779 1.00 95.38 74 ALA A C 1
ATOM 613 O O . ALA A 1 74 ? -4.166 9.162 16.702 1.00 95.38 74 ALA A O 1
ATOM 614 N N . ALA A 1 75 ? -2.169 8.552 15.868 1.00 94.94 75 ALA A N 1
ATOM 615 C CA . ALA A 1 75 ? -1.713 7.883 17.077 1.00 94.94 75 ALA A CA 1
ATOM 616 C C . ALA A 1 75 ? -1.368 8.893 18.180 1.00 94.94 75 ALA A C 1
ATOM 618 O O . ALA A 1 75 ? -1.785 8.705 19.324 1.00 94.94 75 ALA A O 1
ATOM 619 N N . GLU A 1 76 ? -0.663 9.969 17.833 1.00 97.19 76 GLU A N 1
ATOM 620 C CA . GLU A 1 76 ? -0.204 10.998 18.769 1.00 97.19 76 GLU A CA 1
ATOM 621 C C . GLU A 1 76 ? -1.359 11.824 19.341 1.00 97.19 76 GLU A C 1
ATOM 623 O O . GLU A 1 76 ? -1.427 12.039 20.551 1.00 97.19 76 GLU A O 1
ATOM 628 N N . ASN A 1 77 ? -2.314 12.231 18.501 1.00 96.69 77 ASN A N 1
ATOM 629 C CA . ASN A 1 77 ? -3.472 13.013 18.948 1.00 96.69 77 ASN A CA 1
ATOM 630 C C . ASN A 1 77 ? -4.633 12.154 19.494 1.00 96.69 77 ASN A C 1
ATOM 632 O O . ASN A 1 77 ? -5.652 12.688 19.931 1.00 96.69 77 ASN A O 1
ATOM 636 N N . GLY A 1 78 ? -4.504 10.825 19.464 1.00 95.94 78 GLY A N 1
ATOM 637 C CA . GLY A 1 78 ? -5.496 9.882 19.983 1.00 95.94 78 GLY A CA 1
ATOM 638 C C . GLY A 1 78 ? -6.716 9.631 19.086 1.00 95.94 78 GLY A C 1
ATOM 639 O O . GLY A 1 78 ? -7.499 8.728 19.397 1.00 95.94 78 GLY A O 1
ATOM 640 N N . SER A 1 79 ? -6.858 10.338 17.957 1.00 96.38 79 SER A N 1
ATOM 641 C CA . SER A 1 79 ? -7.967 10.157 16.999 1.00 96.38 79 SER A CA 1
ATOM 642 C C . SER A 1 79 ? -7.938 8.811 16.271 1.00 96.38 79 SER A C 1
ATOM 644 O O . SER A 1 79 ? -8.916 8.416 15.633 1.00 96.38 79 SER A O 1
ATOM 646 N N . ILE A 1 80 ? -6.843 8.049 16.382 1.00 94.56 80 ILE A N 1
ATOM 647 C CA . ILE A 1 80 ? -6.751 6.686 15.846 1.00 94.56 80 ILE A CA 1
ATOM 648 C C . ILE A 1 80 ? -7.907 5.797 16.325 1.00 94.56 80 ILE A C 1
ATOM 650 O O . ILE A 1 80 ? -8.374 4.943 15.573 1.00 94.56 80 ILE A O 1
ATOM 654 N N . ARG A 1 81 ? -8.424 6.028 17.541 1.00 93.19 81 ARG A N 1
ATOM 655 C CA . ARG A 1 81 ? -9.556 5.281 18.119 1.00 93.19 81 ARG A CA 1
ATOM 656 C C . ARG A 1 81 ? -10.832 5.416 17.288 1.00 93.19 81 ARG A C 1
ATOM 658 O O . ARG A 1 81 ? -11.583 4.450 17.192 1.00 93.19 81 ARG A O 1
ATOM 665 N N . ASP A 1 82 ? -11.015 6.562 16.642 1.00 94.75 82 ASP A N 1
ATOM 666 C CA . ASP A 1 82 ? -12.188 6.876 15.823 1.00 94.75 82 ASP A CA 1
ATOM 667 C C . ASP A 1 82 ? -12.038 6.369 14.379 1.00 94.75 82 ASP A C 1
ATOM 669 O O . ASP A 1 82 ? -13.016 6.239 13.644 1.00 94.75 82 ASP A O 1
ATOM 673 N N . LYS A 1 83 ? -10.804 6.057 13.962 1.00 90.88 83 LYS A N 1
ATOM 674 C CA . LYS A 1 83 ? -10.469 5.573 12.612 1.00 90.88 83 LYS A CA 1
ATOM 675 C C . LYS A 1 83 ? -10.425 4.045 12.510 1.00 90.88 83 LYS A C 1
ATOM 677 O O . LYS A 1 83 ? -10.444 3.499 11.405 1.00 90.88 83 LYS A O 1
ATOM 682 N N . VAL A 1 84 ? -10.354 3.330 13.635 1.00 91.94 84 VAL A N 1
ATOM 683 C CA . VAL A 1 84 ? -10.314 1.861 13.651 1.00 91.94 84 VAL A CA 1
ATOM 684 C C . VAL A 1 84 ? -11.710 1.282 13.430 1.00 91.94 84 VAL A C 1
ATOM 686 O O . VAL A 1 84 ? -12.690 1.679 14.052 1.00 91.94 84 VAL A O 1
ATOM 689 N N . ARG A 1 85 ? -11.788 0.261 12.574 1.00 90.56 85 ARG A N 1
ATOM 690 C CA . ARG A 1 85 ? -13.010 -0.511 12.323 1.00 90.56 85 ARG A CA 1
ATOM 691 C C . ARG A 1 85 ? -12.766 -2.001 12.499 1.00 90.56 85 ARG A C 1
ATOM 693 O O . ARG A 1 85 ? -11.665 -2.496 12.256 1.00 90.56 85 ARG A O 1
ATOM 700 N N . LYS A 1 86 ? -13.821 -2.737 12.847 1.00 87.69 86 LYS A N 1
ATOM 701 C CA . LYS A 1 86 ? -13.778 -4.201 12.868 1.00 87.69 86 LYS A CA 1
ATOM 702 C C . LYS A 1 86 ? -13.554 -4.728 11.447 1.00 87.69 86 LYS A C 1
ATOM 704 O O . LYS A 1 86 ? -14.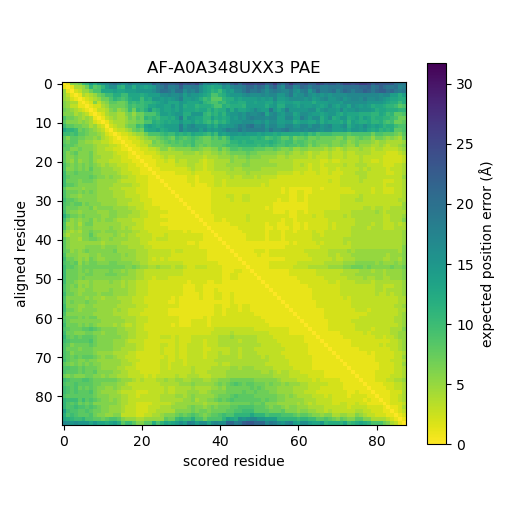290 -4.370 10.527 1.00 87.69 86 LYS A O 1
ATOM 709 N N . ILE A 1 87 ? -12.547 -5.582 11.279 1.00 80.06 87 ILE A N 1
ATOM 710 C CA . ILE A 1 87 ? -12.338 -6.335 10.038 1.00 80.06 87 ILE A CA 1
ATOM 711 C C . ILE A 1 87 ? -13.486 -7.337 9.891 1.00 80.06 87 ILE A C 1
ATOM 713 O O . ILE A 1 87 ? -13.769 -8.089 10.827 1.00 80.06 87 ILE A O 1
ATOM 717 N N . LYS A 1 88 ? -14.173 -7.272 8.747 1.00 66.81 88 LYS A N 1
ATOM 718 C CA . LYS A 1 88 ? -15.229 -8.214 8.361 1.00 66.81 88 LYS A CA 1
ATOM 719 C C . LYS A 1 88 ? -14.628 -9.517 7.851 1.00 66.81 88 LYS A C 1
ATOM 721 O O . LYS A 1 88 ? -13.573 -9.446 7.182 1.00 66.81 88 LYS A O 1
#